Protein AF-A0A4Y8C8C5-F1 (afdb_monomer_lite)

Radius of gyration: 14.39 Å; chains: 1; bounding box: 33×30×37 Å

Secondary structure (DSSP, 8-state):
-HHHHTTT----EE--SB--GGGHHHHHHHHHHHTTT--EEEE--BS-SS-TT-HHHHHHHHHHHHHHTT-SEEE---TTTTTS---HHHHHHHHHHHHH-

Structure (mmCIF, N/CA/C/O backbone):
data_AF-A0A4Y8C8C5-F1
#
_entry.id   AF-A0A4Y8C8C5-F1
#
loop_
_atom_site.group_PDB
_atom_site.id
_atom_site.type_symbol
_atom_site.label_atom_id
_atom_site.label_alt_id
_atom_site.label_comp_id
_atom_site.label_asym_id
_atom_site.label_entity_id
_atom_site.label_seq_id
_atom_site.pdbx_PDB_ins_code
_atom_site.Cartn_x
_atom_site.Cartn_y
_atom_site.Cartn_z
_atom_site.occupancy
_atom_site.B_iso_or_equiv
_atom_site.auth_seq_id
_atom_site.auth_comp_id
_atom_site.auth_asym_id
_atom_site.auth_atom_id
_atom_site.pdbx_PDB_model_num
ATOM 1 N N . THR A 1 1 ? -18.109 0.369 10.469 1.00 95.81 1 THR A N 1
ATOM 2 C CA . THR A 1 1 ? -17.444 -0.265 11.627 1.00 95.81 1 THR A CA 1
ATOM 3 C C . THR A 1 1 ? -18.387 -0.556 12.790 1.00 95.81 1 THR A C 1
ATOM 5 O O . THR A 1 1 ? -18.703 -1.718 12.987 1.00 95.81 1 THR A O 1
ATOM 8 N N . GLN A 1 2 ? -18.922 0.448 13.505 1.00 97.25 2 GLN A N 1
ATOM 9 C CA . GLN A 1 2 ? -19.675 0.234 14.763 1.00 97.25 2 GLN A CA 1
ATOM 10 C C . GLN A 1 2 ? -20.817 -0.791 14.670 1.00 97.25 2 GLN A C 1
ATOM 12 O O . GLN A 1 2 ? -20.836 -1.738 15.440 1.00 97.25 2 GLN A O 1
ATOM 17 N N . ARG A 1 3 ? -21.701 -0.661 13.670 1.00 98.12 3 ARG A N 1
ATOM 18 C CA . ARG A 1 3 ? -22.840 -1.580 13.479 1.00 98.12 3 ARG A CA 1
ATOM 19 C C . ARG A 1 3 ? -22.441 -3.059 13.407 1.00 98.12 3 ARG A C 1
ATOM 21 O O . ARG A 1 3 ? -23.225 -3.907 13.800 1.00 98.12 3 ARG A O 1
ATOM 28 N N . ALA A 1 4 ? -21.265 -3.363 12.858 1.00 98.44 4 ALA A N 1
ATOM 29 C CA . ALA A 1 4 ? -20.765 -4.731 12.750 1.00 98.44 4 ALA A CA 1
ATOM 30 C C . ALA A 1 4 ? -20.164 -5.211 14.080 1.00 98.44 4 ALA A C 1
ATOM 32 O O . ALA A 1 4 ? -20.427 -6.335 14.499 1.00 98.44 4 ALA A O 1
ATOM 33 N N . TRP A 1 5 ? -19.440 -4.341 14.788 1.00 98.31 5 TRP A N 1
ATOM 34 C CA . TRP A 1 5 ? -18.944 -4.636 16.135 1.00 98.31 5 TRP A CA 1
ATOM 35 C C . TRP A 1 5 ? -20.070 -4.865 17.146 1.00 98.31 5 TRP A C 1
ATOM 37 O O . TRP A 1 5 ? -19.946 -5.759 17.978 1.00 98.31 5 TRP A O 1
ATOM 47 N N . ASP A 1 6 ? -21.187 -4.142 17.026 1.00 98.44 6 ASP A N 1
ATOM 48 C CA . ASP A 1 6 ? -22.368 -4.314 17.887 1.00 98.44 6 ASP A CA 1
ATOM 49 C C . ASP A 1 6 ? -22.971 -5.732 17.790 1.00 98.44 6 ASP A C 1
ATOM 51 O O . ASP A 1 6 ? -23.675 -6.170 18.697 1.00 98.44 6 ASP A O 1
ATOM 55 N N . VAL A 1 7 ? -22.674 -6.466 16.708 1.00 98.38 7 VAL A N 1
ATOM 56 C CA . VAL A 1 7 ? -23.095 -7.861 16.485 1.00 98.38 7 VAL A CA 1
ATOM 57 C C . VAL A 1 7 ? -21.916 -8.843 16.422 1.00 98.38 7 VAL A C 1
ATOM 59 O O . VAL A 1 7 ? -22.068 -9.965 15.946 1.00 98.38 7 VAL A O 1
ATOM 62 N N . GLY A 1 8 ? -20.735 -8.439 16.900 1.00 98.19 8 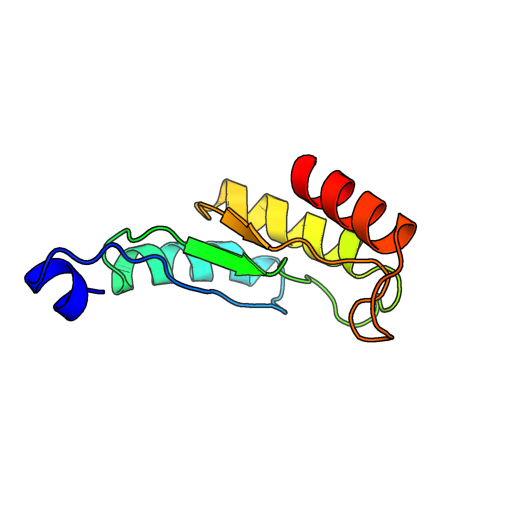GLY A N 1
ATOM 63 C CA . GLY A 1 8 ? -19.561 -9.312 17.015 1.00 98.19 8 GLY A CA 1
ATOM 64 C C . GLY A 1 8 ? -18.874 -9.678 15.693 1.00 98.19 8 GLY A C 1
ATOM 65 O O . GLY A 1 8 ? -18.093 -10.625 15.660 1.00 98.19 8 GLY A O 1
ATOM 66 N N . VAL A 1 9 ? -19.135 -8.952 14.602 1.00 98.69 9 VAL A N 1
ATOM 67 C CA . VAL A 1 9 ? -18.491 -9.179 13.299 1.00 98.69 9 VAL A CA 1
ATOM 68 C C . VAL A 1 9 ? -17.185 -8.384 13.212 1.00 98.69 9 VAL A C 1
ATOM 70 O O . VAL A 1 9 ? -17.164 -7.177 13.463 1.00 98.69 9 VAL A O 1
ATOM 73 N N . GLN A 1 10 ? -16.090 -9.055 12.842 1.00 98.56 10 GLN A N 1
ATOM 74 C CA . GLN A 1 10 ? -14.788 -8.420 12.611 1.00 98.56 10 GLN A CA 1
ATOM 75 C C . GLN A 1 10 ? -14.829 -7.519 11.369 1.00 98.56 10 GLN A C 1
ATOM 77 O O . GLN A 1 10 ? -15.513 -7.820 10.393 1.00 98.56 10 GLN A O 1
ATOM 82 N N . VAL A 1 11 ? -14.096 -6.404 11.406 1.00 98.44 11 VAL A N 1
ATOM 83 C CA . VAL A 1 11 ? -14.086 -5.394 10.338 1.00 98.44 11 VAL A CA 1
ATOM 84 C C . VAL A 1 11 ? -12.661 -4.925 10.088 1.00 98.44 11 VAL A C 1
ATOM 86 O O . VAL A 1 11 ? -11.936 -4.661 11.043 1.00 98.44 11 VAL A O 1
ATOM 89 N N . MET A 1 12 ? -12.327 -4.750 8.813 1.00 98.50 12 MET A N 1
ATOM 90 C CA . MET A 1 12 ? -11.237 -3.908 8.319 1.00 98.50 12 MET A CA 1
ATOM 91 C C . MET A 1 12 ? -11.818 -2.883 7.335 1.00 98.50 12 MET A C 1
ATOM 93 O O . MET A 1 12 ? -12.941 -3.064 6.854 1.00 98.50 12 MET A O 1
ATOM 97 N N . ILE A 1 13 ? -11.081 -1.816 7.055 1.00 98.62 13 ILE A N 1
ATOM 98 C CA . ILE A 1 13 ? -11.483 -0.743 6.142 1.00 98.62 13 ILE A CA 1
ATOM 99 C C . ILE A 1 13 ? -10.583 -0.772 4.916 1.00 98.62 13 ILE A C 1
ATOM 101 O O . ILE A 1 13 ? -9.382 -0.965 5.053 1.00 98.62 13 ILE A O 1
ATOM 105 N N . GLU A 1 14 ? -11.160 -0.586 3.732 1.00 98.56 14 GLU A N 1
ATOM 106 C CA . GLU A 1 14 ? -10.408 -0.444 2.485 1.00 98.56 14 GLU A CA 1
ATOM 107 C C . GLU A 1 14 ? -10.135 1.030 2.172 1.00 98.56 14 GLU A C 1
ATOM 109 O O . GLU A 1 14 ? -10.986 1.895 2.404 1.00 98.56 14 GLU A O 1
AT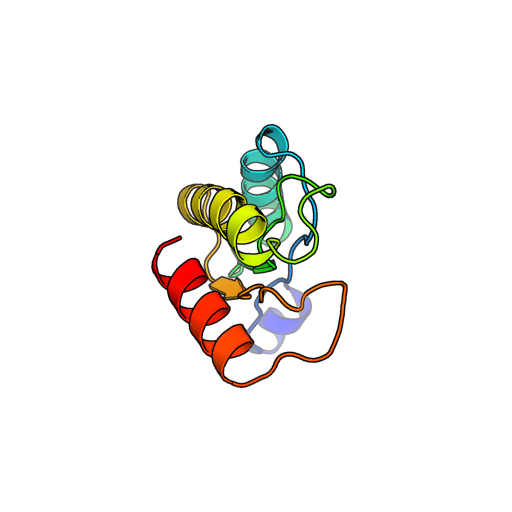OM 114 N N . GLY A 1 15 ? -8.928 1.311 1.687 1.00 96.12 15 GLY A N 1
ATOM 115 C CA . GLY A 1 15 ? -8.409 2.652 1.441 1.00 96.12 15 GLY A CA 1
ATOM 116 C C . GLY A 1 15 ? -8.090 2.956 -0.024 1.00 96.12 15 GLY A C 1
ATOM 117 O O . GLY A 1 15 ? -8.435 2.183 -0.914 1.00 96.12 15 GLY A O 1
ATOM 118 N N . PRO A 1 16 ? -7.466 4.117 -0.288 1.00 93.06 16 PRO A N 1
ATOM 119 C CA . PRO A 1 16 ? -7.233 4.633 -1.635 1.00 93.06 16 PRO A CA 1
ATOM 120 C C . PRO A 1 16 ? -6.294 3.765 -2.478 1.00 93.06 16 PRO A C 1
ATOM 122 O O . PRO A 1 16 ? -5.533 2.954 -1.949 1.00 93.06 16 PRO A O 1
ATOM 125 N N . GLY A 1 17 ? -6.356 4.026 -3.793 1.00 91.19 17 GLY A N 1
ATOM 126 C CA . GLY A 1 17 ? -5.431 3.501 -4.797 1.00 91.19 17 GLY A CA 1
ATOM 127 C C . GLY A 1 17 ? -4.401 4.525 -5.288 1.00 91.19 17 GLY A C 1
ATOM 128 O O . GLY A 1 17 ? -3.212 4.263 -5.229 1.00 91.19 17 GLY A O 1
ATOM 129 N N . HIS A 1 18 ? -4.832 5.701 -5.764 1.00 98.56 18 HIS A N 1
ATOM 130 C CA . HIS A 1 18 ? -3.953 6.746 -6.322 1.00 98.56 18 HIS A CA 1
ATOM 131 C C . HIS A 1 18 ? -3.964 7.976 -5.418 1.00 98.56 18 HIS A C 1
ATOM 133 O O . HIS A 1 18 ? -5.039 8.478 -5.078 1.00 98.56 18 HIS A O 1
ATOM 139 N N . MET A 1 19 ? -2.791 8.445 -4.996 1.00 97.75 19 MET A N 1
ATOM 140 C CA . MET A 1 19 ? -2.675 9.522 -4.011 1.00 97.75 19 MET A CA 1
ATOM 141 C C . MET A 1 19 ? -1.301 10.182 -4.071 1.00 97.75 19 MET A C 1
ATOM 143 O O . MET A 1 19 ? -0.288 9.487 -4.095 1.00 97.75 19 MET A O 1
ATOM 147 N N . ALA A 1 20 ? -1.239 11.516 -4.021 1.00 98.00 20 ALA A N 1
ATOM 148 C CA . ALA A 1 20 ? 0.048 12.197 -3.944 1.00 98.00 20 ALA A CA 1
ATOM 149 C C . ALA A 1 20 ? 0.752 11.858 -2.620 1.00 98.00 20 ALA A C 1
ATOM 151 O O . ALA A 1 20 ? 0.126 11.780 -1.562 1.00 98.00 20 ALA A O 1
ATOM 152 N N . ILE A 1 21 ? 2.075 11.680 -2.659 1.00 98.31 21 ILE A N 1
ATOM 153 C CA . ILE A 1 21 ? 2.842 11.166 -1.512 1.00 98.31 21 ILE A CA 1
ATOM 154 C C . ILE A 1 21 ? 2.652 11.989 -0.224 1.00 98.31 21 ILE A C 1
ATOM 156 O O . ILE A 1 21 ? 2.626 11.436 0.871 1.00 98.31 21 ILE A O 1
ATOM 160 N N . ASN A 1 22 ? 2.461 13.305 -0.346 1.00 98.19 22 ASN A N 1
ATOM 161 C CA . ASN A 1 22 ? 2.274 14.226 0.777 1.00 98.19 22 ASN A CA 1
ATOM 162 C C . ASN A 1 22 ? 0.869 14.175 1.408 1.00 98.19 22 ASN A C 1
ATOM 164 O O . ASN A 1 22 ? 0.631 14.853 2.404 1.00 98.19 22 ASN A O 1
ATOM 168 N N . GLU A 1 23 ? -0.063 13.414 0.836 1.00 98.31 23 GLU A N 1
ATOM 169 C CA . GLU A 1 23 ? -1.435 13.262 1.338 1.00 98.31 23 GLU A CA 1
ATOM 170 C C . GLU A 1 23 ? -1.630 11.951 2.120 1.00 98.31 23 GLU A C 1
ATOM 172 O O . GLU A 1 23 ? -2.584 11.828 2.893 1.00 98.31 23 GLU A O 1
ATOM 177 N N . ILE A 1 24 ? -0.711 10.989 1.960 1.00 98.56 24 ILE A N 1
ATOM 178 C CA . ILE A 1 24 ? -0.829 9.625 2.496 1.00 98.56 24 ILE A CA 1
ATOM 179 C C . ILE A 1 24 ? -0.942 9.620 4.023 1.00 98.56 24 ILE A C 1
ATOM 181 O O . ILE A 1 24 ? -1.857 9.006 4.571 1.00 98.56 24 ILE A O 1
ATOM 185 N N . GLU A 1 25 ? -0.048 10.324 4.722 1.00 98.38 25 GLU A N 1
ATOM 186 C CA . GLU A 1 25 ? -0.031 10.333 6.190 1.00 98.38 25 GLU A CA 1
ATOM 187 C C . GLU A 1 25 ? -1.354 10.865 6.763 1.00 98.38 25 GLU A C 1
ATOM 189 O O . GLU A 1 25 ? -1.947 10.269 7.667 1.00 98.38 25 GLU A O 1
ATOM 194 N N . VAL A 1 26 ? -1.864 11.960 6.191 1.00 98.12 26 VAL A N 1
ATOM 195 C CA . VAL A 1 26 ? -3.135 12.561 6.616 1.00 98.12 26 VAL A CA 1
ATOM 196 C C . VAL A 1 26 ? -4.299 11.607 6.353 1.00 98.12 26 VAL A C 1
ATOM 198 O O . VAL A 1 26 ? -5.194 11.505 7.194 1.00 98.12 26 VAL A O 1
ATOM 201 N N . ASN A 1 27 ? -4.289 10.877 5.231 1.00 98.31 27 ASN A N 1
ATOM 202 C CA . ASN A 1 27 ? -5.303 9.867 4.941 1.00 98.31 27 ASN A CA 1
ATOM 203 C C . ASN A 1 27 ? -5.321 8.757 6.004 1.00 98.31 27 ASN A C 1
ATOM 205 O O . ASN A 1 27 ? -6.394 8.451 6.530 1.00 98.31 27 ASN A O 1
ATOM 209 N N . MET A 1 28 ? -4.150 8.227 6.381 1.00 98.19 28 MET A N 1
ATOM 210 C CA . MET A 1 28 ? -4.046 7.190 7.416 1.00 98.19 28 MET A CA 1
ATOM 211 C C . MET A 1 28 ? -4.580 7.697 8.758 1.00 98.19 28 MET A C 1
ATOM 213 O O . MET A 1 28 ? -5.447 7.073 9.368 1.00 98.19 28 MET A O 1
ATOM 217 N N . GLN A 1 29 ? -4.130 8.872 9.205 1.00 97.75 29 GLN A N 1
ATOM 218 C CA . GLN A 1 29 ? -4.573 9.450 10.478 1.00 97.75 29 GLN A CA 1
ATOM 219 C C . GLN A 1 29 ? -6.083 9.732 10.501 1.00 97.75 29 GLN A C 1
ATOM 221 O O . GLN A 1 29 ? -6.740 9.560 11.53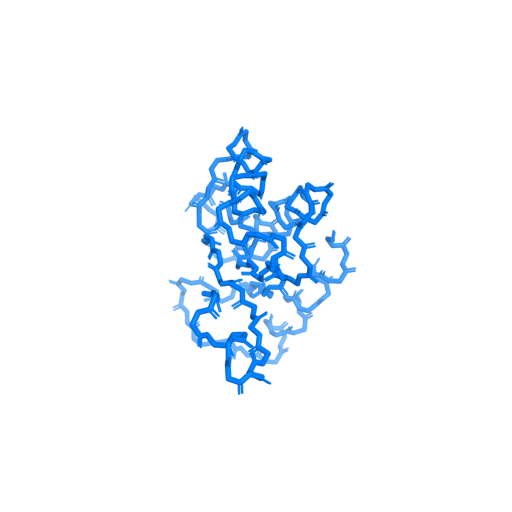6 1.00 97.75 29 GLN A O 1
ATOM 226 N N . LEU A 1 30 ? -6.643 10.177 9.372 1.00 98.12 30 LEU A N 1
ATOM 227 C CA . LEU A 1 30 ? -8.068 10.450 9.246 1.00 98.12 30 LEU A CA 1
ATOM 228 C C . LEU A 1 30 ? -8.888 9.162 9.318 1.00 98.12 30 LEU A C 1
ATOM 230 O O . LEU A 1 30 ? -9.867 9.128 10.065 1.00 98.12 30 LEU A O 1
ATOM 234 N N . GLU A 1 31 ? -8.485 8.109 8.603 1.00 98.19 31 GLU A N 1
ATOM 235 C CA . GLU A 1 31 ? -9.154 6.810 8.681 1.00 98.19 31 GLU A CA 1
ATOM 236 C C . GLU A 1 31 ? -9.151 6.293 10.117 1.00 98.19 31 GLU A C 1
ATOM 238 O O . GLU A 1 31 ? -10.224 6.043 10.669 1.00 98.19 31 GLU A O 1
ATOM 243 N N . LYS A 1 32 ? -7.988 6.275 10.783 1.00 97.69 32 LYS A N 1
ATOM 244 C CA . LYS A 1 32 ? -7.875 5.773 12.159 1.00 97.69 32 LYS A CA 1
ATOM 245 C C . LYS A 1 32 ? -8.794 6.513 13.116 1.00 97.69 32 LYS A C 1
ATOM 247 O O . LYS A 1 32 ? -9.422 5.898 13.980 1.00 97.69 32 LYS A O 1
ATOM 252 N N . ARG A 1 33 ? -8.929 7.830 12.948 1.00 98.00 33 ARG A N 1
ATOM 253 C CA . ARG A 1 33 ? -9.849 8.645 13.747 1.00 98.00 33 ARG A CA 1
ATOM 254 C C . ARG A 1 33 ? -11.312 8.318 13.448 1.00 98.00 33 ARG A C 1
ATOM 256 O O . ARG A 1 33 ? -12.088 8.108 14.379 1.00 98.00 33 ARG A O 1
ATOM 263 N N . LEU A 1 34 ? -11.706 8.306 12.176 1.00 98.00 34 LEU A N 1
ATOM 264 C CA . LEU A 1 34 ? -13.107 8.160 11.765 1.00 98.00 34 LEU A CA 1
ATOM 265 C C . LEU A 1 34 ? -13.631 6.732 11.967 1.00 98.00 34 LEU A C 1
ATOM 267 O O . LEU A 1 34 ? -14.776 6.531 12.378 1.00 98.00 34 LEU A O 1
ATOM 271 N N . CYS A 1 35 ? -12.776 5.744 11.733 1.00 98.06 35 CYS A N 1
ATOM 272 C CA . CYS A 1 35 ? -13.080 4.322 11.813 1.00 98.06 35 CYS A CA 1
ATOM 273 C C . CYS A 1 35 ? -12.715 3.698 13.164 1.00 98.06 35 CYS A C 1
ATOM 275 O O . CYS A 1 35 ? -12.837 2.483 13.323 1.00 98.06 35 CYS A O 1
ATOM 277 N N . LYS A 1 36 ? -12.359 4.528 14.156 1.00 97.50 36 LYS A N 1
ATOM 278 C CA . LYS A 1 36 ? -12.107 4.131 15.550 1.00 97.50 36 LYS A CA 1
ATOM 279 C C . LYS A 1 36 ? -10.985 3.094 15.682 1.00 97.50 36 LYS A C 1
ATOM 281 O O . LYS A 1 36 ? -11.110 2.138 16.442 1.00 97.50 36 LYS A O 1
ATOM 286 N N . GLY A 1 37 ? -9.910 3.280 14.922 1.00 97.31 37 GLY A N 1
ATOM 287 C CA . GLY A 1 37 ? -8.737 2.409 14.946 1.00 97.31 37 GLY A CA 1
ATOM 288 C C . GLY A 1 37 ? -8.965 1.023 14.342 1.00 97.31 37 GLY A C 1
ATOM 289 O O . GLY A 1 37 ? -8.215 0.108 14.666 1.00 97.31 37 GLY A O 1
ATOM 290 N N . ALA A 1 38 ? -9.987 0.845 13.496 1.00 98.50 38 ALA A N 1
ATOM 291 C CA . ALA A 1 38 ? -10.122 -0.383 12.717 1.00 98.50 38 ALA A CA 1
ATOM 292 C C . ALA A 1 38 ? -8.862 -0.630 11.854 1.00 98.50 38 ALA A C 1
ATOM 294 O O . ALA A 1 38 ? -8.193 0.333 11.460 1.00 98.50 38 ALA A O 1
ATOM 295 N N . PRO A 1 39 ? -8.517 -1.898 11.559 1.00 98.69 39 PRO A N 1
ATOM 296 C CA . PRO A 1 39 ? -7.432 -2.207 10.641 1.00 98.69 39 PRO A CA 1
ATOM 297 C C . PRO A 1 39 ? -7.672 -1.578 9.270 1.00 98.69 39 PRO A C 1
ATOM 299 O O . PRO A 1 39 ? -8.779 -1.684 8.734 1.00 98.69 39 PRO A O 1
ATOM 302 N N . PHE A 1 40 ? -6.639 -0.954 8.712 1.00 98.69 40 PHE A N 1
ATOM 303 C CA . PHE A 1 40 ? -6.704 -0.253 7.442 1.00 98.69 40 PHE A CA 1
ATOM 304 C C . PHE A 1 40 ? -5.927 -1.015 6.370 1.00 98.69 40 PHE A C 1
ATOM 306 O O . PHE A 1 40 ? -4.733 -1.281 6.512 1.00 98.69 40 PHE A O 1
ATOM 313 N N . TYR A 1 41 ? -6.637 -1.385 5.311 1.00 98.69 41 TYR A N 1
ATOM 314 C CA . TYR A 1 41 ? -6.158 -2.141 4.168 1.00 98.69 41 TYR A CA 1
ATOM 315 C C . TYR A 1 41 ? -6.129 -1.233 2.936 1.00 98.69 41 TYR A C 1
ATOM 317 O O . TYR A 1 41 ? -7.169 -0.753 2.495 1.00 98.69 41 TYR A O 1
ATOM 325 N N . VAL A 1 42 ? -4.949 -0.966 2.380 1.00 98.19 42 VAL A N 1
ATOM 326 C CA . VAL A 1 42 ? -4.771 0.030 1.305 1.00 98.19 42 VAL A CA 1
ATOM 327 C C . VAL A 1 42 ? -4.225 -0.608 0.030 1.00 98.19 42 VAL A C 1
ATOM 329 O O . VAL A 1 42 ? -3.480 -1.580 0.108 1.00 98.19 42 VAL A O 1
ATOM 332 N N . LEU A 1 43 ? -4.574 -0.073 -1.143 1.00 98.50 43 LEU A N 1
ATOM 333 C CA . LEU A 1 43 ? -4.085 -0.550 -2.441 1.00 98.50 43 LEU A CA 1
ATOM 334 C C . LEU A 1 43 ? -2.935 0.331 -2.920 1.00 98.50 43 LEU A C 1
ATOM 336 O O . LEU A 1 43 ? -3.185 1.443 -3.354 1.00 98.50 43 LEU A O 1
ATOM 340 N N . GLY A 1 44 ? -1.685 -0.134 -2.853 1.00 94.69 44 GLY A N 1
ATOM 341 C CA . GLY A 1 44 ? -0.522 0.745 -3.042 1.00 94.69 44 GLY A CA 1
ATOM 342 C C . GLY A 1 44 ? -0.339 1.649 -1.813 1.00 94.69 44 GLY A C 1
ATOM 343 O O . GLY A 1 44 ? -0.056 1.094 -0.750 1.00 94.69 44 GLY A O 1
ATOM 344 N N . PRO A 1 45 ? -0.547 2.985 -1.892 1.00 98.06 45 PRO A N 1
ATOM 345 C CA . PRO A 1 45 ? -1.055 3.758 -3.038 1.00 98.06 45 PRO A CA 1
ATOM 346 C C . PRO A 1 45 ? -0.016 4.124 -4.105 1.00 98.06 45 PRO A C 1
ATOM 348 O O . PRO A 1 45 ? 1.164 4.288 -3.819 1.00 98.06 45 PRO A O 1
ATOM 351 N N . LEU A 1 46 ? -0.466 4.288 -5.349 1.00 98.69 46 LEU A N 1
ATOM 352 C CA . LEU A 1 46 ? 0.322 4.812 -6.459 1.00 98.69 46 LEU A CA 1
ATOM 353 C C . LEU A 1 46 ? 0.538 6.314 -6.253 1.00 98.69 46 LEU A C 1
ATOM 355 O O . LEU A 1 46 ? -0.417 7.092 -6.206 1.00 98.69 46 LEU A O 1
ATOM 359 N N . VAL A 1 47 ? 1.806 6.717 -6.152 1.00 98.56 47 VAL A N 1
ATOM 360 C CA . VAL A 1 47 ? 2.206 8.117 -5.914 1.00 98.56 47 VAL A CA 1
ATOM 361 C C . VAL A 1 47 ? 2.290 8.959 -7.187 1.00 98.56 47 VAL A C 1
ATOM 363 O O . VAL A 1 47 ? 2.508 10.170 -7.130 1.00 98.56 47 VAL A O 1
ATOM 366 N N . THR A 1 48 ? 2.153 8.320 -8.345 1.00 98.31 48 THR A N 1
ATOM 367 C CA . THR A 1 48 ? 2.114 8.962 -9.657 1.00 98.31 48 THR A CA 1
ATOM 368 C C . THR A 1 48 ? 1.405 8.075 -10.679 1.00 98.31 48 THR A C 1
ATOM 370 O O . THR A 1 48 ? 1.497 6.849 -10.595 1.00 98.31 48 THR A O 1
ATOM 373 N N . ASP A 1 49 ? 0.769 8.709 -11.670 1.00 98.50 49 ASP A N 1
ATOM 374 C CA . ASP A 1 49 ? -0.068 8.059 -12.694 1.00 98.50 49 ASP A CA 1
ATOM 375 C C . ASP A 1 49 ? 0.650 7.867 -14.039 1.00 98.50 49 ASP A C 1
ATOM 377 O O . ASP A 1 49 ? 0.105 7.294 -14.979 1.00 98.50 49 ASP A O 1
ATOM 381 N N . ILE A 1 50 ? 1.879 8.372 -14.172 1.00 98.00 50 ILE A N 1
ATOM 382 C CA . ILE A 1 50 ? 2.640 8.304 -15.434 1.00 98.00 50 ILE A CA 1
ATOM 383 C C . ILE A 1 50 ? 3.460 7.011 -15.562 1.00 98.00 50 ILE A C 1
ATOM 385 O O . ILE A 1 50 ? 4.242 6.864 -16.500 1.00 98.00 50 ILE A O 1
ATOM 389 N N . GLY A 1 51 ? 3.316 6.103 -14.594 1.00 95.44 51 GLY A N 1
ATOM 390 C CA . GLY A 1 51 ? 4.149 4.922 -14.401 1.00 95.44 51 GLY A CA 1
ATOM 391 C C . GLY A 1 51 ? 3.553 3.611 -14.905 1.00 95.44 51 GLY A C 1
ATOM 392 O O . GLY A 1 51 ? 4.034 2.571 -14.469 1.00 95.44 51 GLY A O 1
ATOM 393 N N . ALA A 1 52 ? 2.553 3.620 -15.795 1.00 97.06 52 ALA A N 1
ATOM 394 C CA . ALA A 1 52 ? 1.932 2.391 -16.304 1.00 97.06 52 ALA A CA 1
ATOM 395 C C . ALA A 1 52 ? 2.985 1.361 -16.775 1.00 97.06 52 ALA A C 1
ATOM 397 O O . ALA A 1 52 ? 3.998 1.726 -17.375 1.00 97.06 52 ALA A O 1
ATOM 398 N N . ALA A 1 53 ? 2.741 0.075 -16.503 1.00 97.19 53 ALA A N 1
ATOM 399 C CA . ALA A 1 53 ? 3.705 -1.043 -16.548 1.00 97.19 53 ALA A CA 1
ATOM 400 C C . ALA A 1 53 ? 4.696 -1.124 -15.363 1.00 97.19 53 ALA A C 1
ATOM 402 O O . ALA A 1 53 ? 5.315 -2.163 -15.136 1.00 97.19 53 ALA A O 1
ATOM 403 N N . TYR A 1 54 ? 4.821 -0.058 -14.574 1.00 98.56 54 TYR A N 1
ATOM 404 C CA . TYR A 1 54 ? 5.707 0.065 -13.410 1.00 98.56 54 TYR A CA 1
ATOM 405 C C . TYR A 1 54 ? 4.947 0.456 -12.134 1.00 98.56 54 TYR A C 1
ATOM 407 O O . TYR A 1 54 ? 5.546 0.878 -11.144 1.00 98.56 54 TYR A O 1
ATOM 415 N N . ASP A 1 55 ? 3.629 0.265 -12.123 1.00 98.69 55 ASP A N 1
ATOM 416 C CA . ASP A 1 55 ? 2.762 0.661 -11.010 1.00 98.69 55 ASP A CA 1
ATOM 417 C C . ASP A 1 55 ? 3.054 -0.100 -9.714 1.00 98.69 55 ASP A C 1
ATOM 419 O O . ASP A 1 55 ? 2.873 0.445 -8.634 1.00 98.69 55 ASP A O 1
ATOM 423 N N . HIS A 1 56 ? 3.606 -1.312 -9.789 1.00 98.62 56 HIS A N 1
ATOM 424 C CA . HIS A 1 56 ? 4.160 -2.019 -8.629 1.00 98.62 56 HIS A CA 1
ATOM 425 C C . HIS A 1 56 ? 5.274 -1.231 -7.908 1.00 98.62 56 HIS A C 1
ATOM 427 O O . HIS A 1 56 ? 5.389 -1.320 -6.689 1.00 98.62 56 HIS A O 1
ATOM 433 N N . ILE A 1 57 ? 6.065 -0.420 -8.624 1.00 98.75 57 ILE A N 1
ATOM 434 C CA . ILE A 1 57 ? 7.105 0.448 -8.043 1.00 98.75 57 ILE A CA 1
ATOM 435 C C . ILE A 1 57 ? 6.465 1.697 -7.432 1.00 98.75 57 ILE A C 1
ATOM 437 O O . ILE A 1 57 ? 6.732 2.025 -6.278 1.00 98.75 57 ILE A O 1
ATOM 441 N N . SER A 1 58 ? 5.597 2.375 -8.192 1.00 98.50 58 SER A N 1
ATOM 442 C CA . SER A 1 58 ? 4.848 3.553 -7.721 1.00 98.50 58 SER A CA 1
ATOM 443 C C . SER A 1 58 ? 4.037 3.220 -6.462 1.00 98.50 58 SER A C 1
ATOM 445 O O . SER A 1 58 ? 4.117 3.921 -5.454 1.00 98.50 58 SER A O 1
ATOM 447 N N . GLY A 1 59 ? 3.331 2.089 -6.499 1.00 98.50 59 GLY A N 1
ATOM 448 C CA . GLY A 1 59 ? 2.543 1.538 -5.407 1.00 98.50 59 GLY A CA 1
ATOM 449 C C . GLY A 1 59 ? 3.380 1.111 -4.206 1.00 98.50 59 GLY A C 1
ATOM 450 O O . GLY A 1 59 ? 2.957 1.341 -3.080 1.00 98.50 59 GLY A O 1
ATOM 451 N N . ALA A 1 60 ? 4.577 0.544 -4.403 1.00 98.69 60 ALA A N 1
ATOM 452 C CA . ALA A 1 60 ? 5.470 0.198 -3.294 1.00 98.69 60 ALA A CA 1
ATOM 453 C C . ALA A 1 60 ? 5.992 1.441 -2.555 1.00 98.69 60 ALA A C 1
ATOM 455 O O . ALA A 1 60 ? 6.087 1.424 -1.330 1.00 98.69 60 ALA A O 1
ATOM 456 N N . ILE A 1 61 ? 6.279 2.537 -3.269 1.00 98.81 61 ILE A N 1
ATOM 457 C CA . ILE A 1 61 ? 6.696 3.802 -2.644 1.00 98.81 61 ILE A CA 1
ATOM 458 C C . ILE A 1 61 ? 5.586 4.337 -1.738 1.00 98.81 61 ILE A C 1
ATOM 460 O O . ILE A 1 61 ? 5.842 4.649 -0.575 1.00 98.81 61 ILE A O 1
ATOM 464 N N . GLY A 1 62 ? 4.353 4.433 -2.242 1.00 98.69 62 GLY A N 1
ATOM 465 C CA . GLY A 1 62 ? 3.243 4.899 -1.415 1.00 98.69 62 GLY A CA 1
ATOM 466 C C . GLY A 1 62 ? 2.879 3.907 -0.316 1.00 98.69 62 GLY A C 1
ATOM 467 O O . GLY A 1 62 ? 2.593 4.332 0.800 1.00 98.69 62 GLY A O 1
ATOM 468 N N . GLY A 1 63 ? 2.959 2.603 -0.587 1.00 98.56 63 GLY A N 1
ATOM 469 C CA . GLY A 1 63 ? 2.704 1.543 0.387 1.00 98.56 63 GLY A CA 1
ATOM 470 C C . GLY A 1 63 ? 3.644 1.593 1.582 1.00 98.56 63 GLY A C 1
ATOM 471 O O . GLY A 1 63 ? 3.173 1.531 2.714 1.00 98.56 63 GLY A O 1
ATOM 472 N N . ALA A 1 64 ? 4.938 1.828 1.358 1.00 98.75 64 ALA A N 1
ATOM 473 C CA . ALA A 1 64 ? 5.909 2.000 2.438 1.00 98.75 64 ALA A CA 1
ATOM 474 C C . ALA A 1 64 ? 5.579 3.223 3.315 1.00 98.75 64 ALA A C 1
ATOM 476 O O . ALA A 1 64 ? 5.631 3.158 4.544 1.00 98.75 64 ALA A O 1
ATOM 477 N N . VAL A 1 65 ? 5.177 4.342 2.697 1.00 98.69 65 VAL A N 1
ATOM 478 C CA . VAL A 1 65 ? 4.748 5.547 3.430 1.00 98.69 65 VAL A CA 1
ATOM 479 C C . VAL A 1 65 ? 3.450 5.291 4.199 1.00 98.69 65 VAL A C 1
ATOM 481 O O . VAL A 1 65 ? 3.330 5.707 5.353 1.00 98.69 65 VAL A O 1
ATOM 484 N N . ALA A 1 66 ? 2.489 4.586 3.599 1.00 98.56 66 ALA A N 1
ATOM 485 C CA . ALA A 1 66 ? 1.220 4.239 4.229 1.00 98.56 66 ALA A CA 1
ATOM 486 C C . ALA A 1 66 ? 1.423 3.297 5.423 1.00 98.56 66 ALA A C 1
ATOM 488 O O . ALA A 1 66 ? 0.884 3.556 6.499 1.00 98.56 66 ALA A O 1
ATOM 489 N N . ALA A 1 67 ? 2.251 2.260 5.274 1.00 98.25 67 ALA A N 1
ATOM 490 C CA . ALA A 1 67 ? 2.617 1.339 6.347 1.00 98.25 67 ALA A CA 1
ATOM 491 C C . ALA A 1 67 ? 3.318 2.073 7.498 1.00 98.25 67 ALA A C 1
ATOM 493 O O . ALA A 1 67 ? 2.903 1.949 8.651 1.00 98.25 67 ALA A O 1
ATOM 494 N N . ALA A 1 68 ? 4.300 2.930 7.194 1.00 98.38 68 ALA A N 1
ATOM 495 C CA . ALA A 1 68 ? 4.962 3.769 8.198 1.00 98.38 68 ALA A CA 1
ATOM 496 C C . ALA A 1 68 ? 3.992 4.733 8.909 1.00 98.38 68 ALA A C 1
ATOM 498 O O . ALA A 1 68 ? 4.210 5.093 10.066 1.00 98.38 68 ALA A O 1
ATOM 499 N N . SER A 1 69 ? 2.908 5.119 8.232 1.00 98.06 69 SER A N 1
ATOM 500 C CA . SER A 1 69 ? 1.864 6.012 8.746 1.00 98.06 69 SER A CA 1
ATOM 501 C C . SER A 1 69 ? 0.691 5.280 9.420 1.00 98.06 69 SER A C 1
ATOM 503 O O . SER A 1 69 ? -0.227 5.938 9.913 1.00 98.06 69 SER A O 1
ATOM 505 N N . GLY A 1 70 ? 0.707 3.942 9.479 1.00 96.88 70 GLY A N 1
ATOM 506 C CA . GLY A 1 70 ? -0.261 3.142 10.237 1.00 96.88 70 GLY A CA 1
ATOM 507 C C . GLY A 1 70 ? -1.254 2.304 9.425 1.00 96.88 70 GLY A C 1
ATOM 508 O O . GLY A 1 70 ? -2.285 1.921 9.981 1.00 96.88 70 GLY A O 1
ATOM 509 N N . ALA A 1 71 ? -0.989 2.014 8.148 1.00 98.19 71 ALA A N 1
ATOM 510 C CA . ALA A 1 71 ? -1.704 0.949 7.438 1.00 98.19 71 ALA A CA 1
ATOM 511 C C . ALA A 1 71 ? -1.382 -0.429 8.053 1.00 98.19 71 ALA A C 1
ATOM 513 O O . ALA A 1 71 ? -0.238 -0.699 8.413 1.00 98.19 71 ALA A O 1
ATOM 514 N N . ASP A 1 72 ? -2.380 -1.310 8.157 1.00 98.50 72 ASP A N 1
ATOM 515 C CA . ASP A 1 72 ? -2.228 -2.650 8.752 1.00 98.50 72 ASP A CA 1
ATOM 516 C C . ASP A 1 72 ? -2.060 -3.745 7.696 1.00 98.50 72 ASP A C 1
ATOM 518 O O . ASP A 1 72 ? -1.570 -4.834 7.998 1.00 98.50 72 ASP A O 1
ATOM 522 N N . MET A 1 73 ? -2.492 -3.482 6.461 1.00 98.56 73 MET A N 1
ATOM 523 C CA . MET A 1 73 ? -2.357 -4.410 5.345 1.00 98.56 73 MET A CA 1
ATOM 524 C C . MET A 1 73 ? -2.193 -3.652 4.028 1.00 98.56 73 MET A C 1
ATOM 526 O O . MET A 1 73 ? -2.898 -2.678 3.766 1.00 98.56 73 MET A O 1
ATOM 530 N N . LEU A 1 74 ? -1.293 -4.138 3.175 1.00 98.69 74 LEU A N 1
ATOM 531 C CA . LEU A 1 74 ? -1.086 -3.616 1.827 1.00 98.69 74 LEU A CA 1
ATOM 532 C C . LEU A 1 74 ? -1.634 -4.608 0.797 1.00 98.69 74 LEU A C 1
ATOM 534 O O . LEU A 1 74 ? -1.269 -5.786 0.800 1.00 98.69 74 LEU A O 1
ATOM 538 N N . CYS A 1 75 ? -2.491 -4.132 -0.105 1.00 98.62 75 CYS A N 1
ATOM 539 C CA . CYS A 1 75 ? -2.811 -4.831 -1.340 1.00 98.62 75 CYS A CA 1
ATOM 540 C C . CYS A 1 75 ? -1.676 -4.562 -2.313 1.00 98.62 75 CYS A C 1
ATOM 542 O O . CYS A 1 75 ? -1.354 -3.407 -2.610 1.00 98.62 75 CYS A O 1
ATOM 544 N N . TYR A 1 76 ? -1.070 -5.637 -2.793 1.00 98.31 76 TYR A N 1
ATOM 545 C CA . TYR A 1 76 ? -0.036 -5.548 -3.804 1.00 98.31 76 TYR A CA 1
ATOM 546 C C . TYR A 1 76 ? -0.556 -5.001 -5.135 1.00 98.31 76 TYR A C 1
ATOM 548 O O . TYR A 1 76 ? -1.718 -5.175 -5.495 1.00 98.31 76 TYR A O 1
ATOM 556 N N . VAL A 1 77 ? 0.347 -4.372 -5.878 1.00 98.69 77 VAL A N 1
ATOM 557 C CA . VAL A 1 77 ? 0.115 -3.881 -7.237 1.00 98.69 77 VAL A CA 1
ATOM 558 C C . VAL A 1 77 ? 1.087 -4.610 -8.151 1.00 98.69 77 VAL A C 1
ATOM 560 O O . VAL A 1 77 ? 2.240 -4.833 -7.780 1.00 98.69 77 VAL A O 1
ATOM 563 N N . THR A 1 78 ? 0.634 -5.021 -9.332 1.00 98.75 78 THR A N 1
ATOM 564 C CA . THR A 1 78 ? 1.474 -5.761 -10.287 1.00 98.75 78 THR A CA 1
ATOM 565 C C . THR A 1 78 ? 1.982 -4.842 -11.405 1.00 98.75 78 THR A C 1
ATOM 567 O O . THR A 1 78 ? 1.391 -3.791 -11.650 1.00 98.75 78 THR A O 1
ATOM 570 N N . PRO A 1 79 ? 3.030 -5.227 -12.155 1.00 98.75 79 PRO A N 1
ATOM 571 C CA . PRO A 1 79 ? 3.388 -4.556 -13.408 1.00 98.75 79 PRO A CA 1
ATOM 572 C C . PRO A 1 79 ? 2.249 -4.528 -14.444 1.00 98.75 79 PRO A C 1
ATOM 574 O O . PRO A 1 79 ? 2.270 -3.716 -15.359 1.00 98.75 79 PRO A O 1
ATOM 577 N N . ALA A 1 80 ? 1.258 -5.416 -14.335 1.00 98.50 80 ALA A N 1
ATOM 578 C CA . ALA A 1 80 ? 0.131 -5.488 -15.259 1.00 98.50 80 ALA A CA 1
ATOM 579 C C . ALA A 1 80 ? -1.012 -4.512 -14.931 1.00 98.50 80 ALA A C 1
ATOM 581 O O . ALA A 1 80 ? -1.951 -4.413 -15.729 1.00 98.50 80 ALA A O 1
ATOM 582 N N . GLU A 1 81 ? -0.942 -3.816 -13.791 1.00 98.50 81 GLU A N 1
ATOM 583 C CA . GLU A 1 81 ? -1.952 -2.845 -13.368 1.00 98.50 81 GLU A CA 1
ATOM 584 C C . GLU A 1 81 ? -2.234 -1.830 -14.486 1.00 98.50 81 GLU A C 1
ATOM 586 O O . GLU A 1 81 ? -1.335 -1.452 -15.238 1.00 98.50 81 GLU A O 1
ATOM 591 N N . HIS A 1 82 ? -3.508 -1.466 -14.656 1.00 98.31 82 HIS A N 1
ATOM 592 C CA . HIS A 1 82 ? -4.016 -0.616 -15.746 1.00 98.31 82 HIS A CA 1
ATOM 593 C C . HIS A 1 82 ? -3.842 -1.135 -17.184 1.00 98.31 82 HIS A C 1
ATOM 595 O O . HIS A 1 82 ? -4.295 -0.475 -18.121 1.00 98.31 82 HIS A O 1
ATOM 601 N N . LEU A 1 83 ? -3.227 -2.302 -17.397 1.00 98.25 83 LEU A N 1
ATOM 602 C CA . LEU A 1 83 ? -2.881 -2.784 -18.737 1.00 98.25 83 LEU A CA 1
ATOM 603 C C . LEU A 1 83 ? -3.576 -4.091 -19.110 1.00 98.25 83 LEU A C 1
ATOM 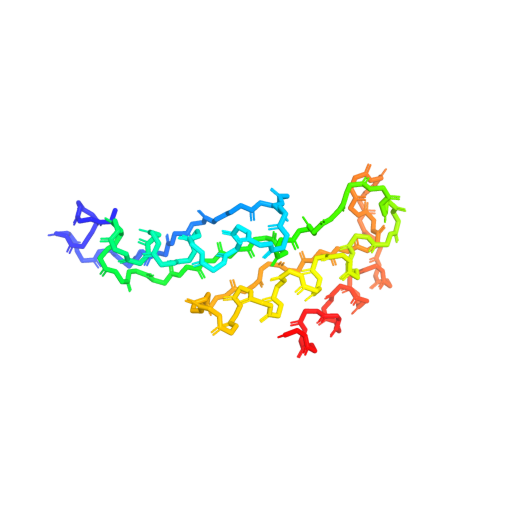605 O O . LEU A 1 83 ? -4.051 -4.237 -20.238 1.00 98.25 83 LEU A O 1
ATOM 609 N N . ARG A 1 84 ? -3.577 -5.078 -18.208 1.00 98.06 84 ARG A N 1
ATOM 610 C CA . ARG A 1 84 ? -4.031 -6.447 -18.499 1.00 98.06 84 ARG A CA 1
ATOM 611 C C . ARG A 1 84 ? -4.211 -7.265 -17.220 1.00 98.06 84 ARG A C 1
ATOM 613 O O . ARG A 1 84 ? -3.849 -6.835 -16.134 1.00 98.06 84 ARG A O 1
ATOM 620 N N . LEU A 1 85 ? -4.704 -8.495 -17.365 1.00 98.56 85 LEU A N 1
ATOM 621 C CA . LEU A 1 85 ? -4.616 -9.485 -16.291 1.00 98.56 85 LEU A CA 1
ATOM 622 C C . LEU A 1 85 ? -3.153 -9.927 -16.085 1.00 98.56 85 LEU A C 1
ATOM 624 O O . LEU A 1 85 ? -2.455 -10.158 -17.079 1.00 98.56 85 LEU A O 1
ATOM 628 N N . PRO A 1 86 ? -2.687 -10.070 -14.831 1.00 98.44 86 PRO A N 1
ATOM 629 C CA . PRO A 1 86 ? -1.306 -10.429 -14.538 1.00 98.44 86 PRO A CA 1
ATOM 630 C C . PRO A 1 86 ? -1.004 -11.887 -14.901 1.00 98.44 86 PRO A C 1
ATOM 632 O O . PRO A 1 86 ? -1.831 -12.783 -14.718 1.00 98.44 86 PRO A O 1
ATOM 635 N N . ASN A 1 87 ? 0.212 -12.133 -15.385 1.00 98.62 87 ASN A N 1
ATOM 636 C CA . ASN A 1 87 ? 0.774 -13.480 -15.489 1.00 98.62 87 ASN A CA 1
ATOM 637 C C . ASN A 1 87 ? 1.531 -13.873 -14.200 1.00 98.62 87 ASN A C 1
ATOM 639 O O . ASN A 1 87 ? 1.577 -13.117 -13.231 1.00 98.62 87 ASN A O 1
ATOM 643 N N . LEU A 1 88 ? 2.140 -15.064 -14.182 1.00 98.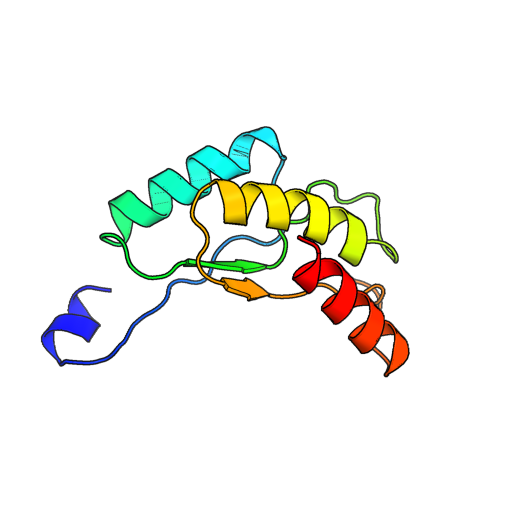69 88 LEU A N 1
ATOM 644 C CA . LEU A 1 88 ? 2.863 -15.569 -13.008 1.00 98.69 88 LEU A CA 1
ATOM 645 C C . LEU A 1 88 ? 4.029 -14.666 -12.566 1.00 98.69 88 LEU A C 1
ATOM 647 O O . LEU A 1 88 ? 4.241 -14.497 -11.367 1.00 98.69 88 LEU A O 1
ATOM 651 N N . GLU A 1 89 ? 4.768 -14.085 -13.511 1.00 98.69 89 GLU A N 1
ATOM 652 C CA . GLU A 1 89 ? 5.881 -13.185 -13.198 1.00 98.69 89 GLU A CA 1
ATOM 653 C C . GLU A 1 89 ? 5.370 -11.839 -12.677 1.00 98.69 89 GLU A C 1
ATOM 655 O O . GLU A 1 89 ? 5.879 -11.351 -11.672 1.00 98.69 89 GLU A O 1
ATOM 660 N N . ASP A 1 90 ? 4.302 -11.296 -13.274 1.00 98.75 90 ASP A N 1
ATOM 661 C CA . ASP A 1 90 ? 3.661 -10.061 -12.798 1.00 98.75 90 ASP A CA 1
ATOM 662 C C . ASP A 1 90 ? 3.196 -10.218 -11.332 1.00 98.75 90 AS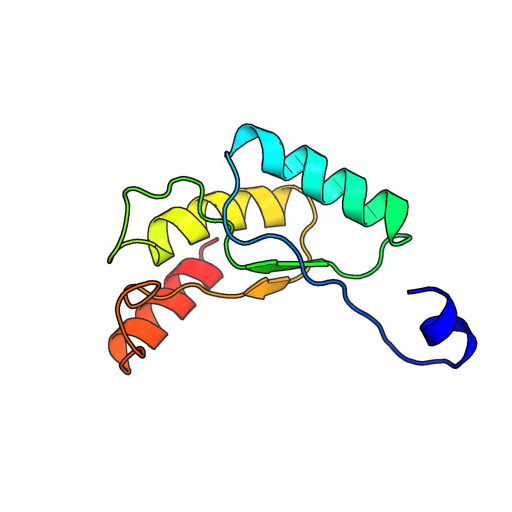P A C 1
ATOM 664 O O . ASP A 1 90 ? 3.378 -9.321 -10.504 1.00 98.75 90 ASP A O 1
ATOM 668 N N . VAL A 1 91 ? 2.638 -11.389 -10.987 1.00 98.81 91 VAL A N 1
ATOM 669 C CA . VAL A 1 91 ? 2.250 -11.731 -9.609 1.00 98.81 91 VAL A CA 1
ATOM 670 C C . VAL A 1 91 ? 3.471 -11.807 -8.690 1.00 98.81 91 VAL A C 1
ATOM 672 O O . VAL A 1 91 ? 3.432 -11.266 -7.583 1.00 98.81 91 VAL A O 1
ATOM 675 N N . ARG A 1 92 ? 4.554 -12.466 -9.123 1.00 98.81 92 ARG A N 1
ATOM 676 C CA . ARG A 1 92 ? 5.782 -12.604 -8.326 1.00 98.81 92 ARG A CA 1
ATOM 677 C C . ARG A 1 92 ? 6.394 -11.241 -8.009 1.00 98.81 92 ARG A C 1
ATOM 679 O O . ARG A 1 92 ? 6.717 -10.992 -6.848 1.00 98.81 92 ARG A O 1
ATOM 686 N N . GLU A 1 93 ? 6.526 -10.381 -9.013 1.00 98.75 93 GLU A N 1
ATOM 687 C CA . GLU A 1 93 ? 7.087 -9.034 -8.874 1.00 98.75 93 GLU A CA 1
ATOM 688 C C . GLU A 1 93 ? 6.249 -8.170 -7.929 1.00 98.75 93 GLU A C 1
ATOM 690 O O . GLU A 1 93 ? 6.795 -7.595 -6.989 1.00 98.75 93 GLU A O 1
ATOM 695 N N . GLY A 1 94 ? 4.919 -8.168 -8.082 1.00 98.69 94 GLY A N 1
ATOM 696 C CA . GLY A 1 94 ? 4.040 -7.448 -7.157 1.00 98.69 94 GLY A CA 1
ATOM 697 C C . GLY A 1 94 ? 4.197 -7.924 -5.706 1.00 98.69 94 GLY A C 1
ATOM 698 O O . GLY A 1 94 ? 4.321 -7.114 -4.792 1.00 98.69 94 GLY A O 1
ATOM 699 N N . ILE A 1 95 ? 4.252 -9.245 -5.476 1.00 98.69 95 ILE A N 1
ATOM 700 C CA . ILE A 1 95 ? 4.413 -9.813 -4.126 1.00 98.69 95 ILE A CA 1
ATOM 701 C C . ILE A 1 95 ? 5.764 -9.421 -3.518 1.00 98.69 95 ILE A C 1
ATOM 703 O O . ILE A 1 95 ? 5.849 -9.145 -2.322 1.00 98.69 95 ILE A O 1
ATOM 707 N N . VAL A 1 96 ? 6.843 -9.449 -4.304 1.00 98.81 96 VAL A N 1
ATOM 708 C CA . VAL A 1 96 ? 8.178 -9.072 -3.821 1.00 98.81 96 VAL A CA 1
ATOM 709 C C . VAL A 1 96 ? 8.221 -7.583 -3.490 1.00 98.81 96 VAL A C 1
ATOM 711 O O . VAL A 1 96 ? 8.668 -7.244 -2.398 1.00 98.81 96 VAL A O 1
ATOM 714 N N . ALA A 1 97 ? 7.705 -6.722 -4.371 1.00 98.81 97 ALA A N 1
ATOM 715 C CA . ALA A 1 97 ? 7.658 -5.279 -4.155 1.00 98.81 97 ALA A CA 1
ATOM 716 C C . ALA A 1 97 ? 6.890 -4.919 -2.872 1.00 98.81 97 ALA A C 1
ATOM 718 O O . ALA A 1 97 ? 7.412 -4.199 -2.026 1.00 98.81 97 ALA A O 1
ATOM 719 N N . THR A 1 98 ? 5.701 -5.493 -2.664 1.00 98.56 98 THR A N 1
ATOM 720 C CA . THR A 1 98 ? 4.883 -5.229 -1.467 1.00 98.56 98 THR A CA 1
ATOM 721 C C . THR A 1 98 ? 5.447 -5.834 -0.186 1.00 98.56 98 THR A C 1
ATOM 723 O O . THR A 1 98 ? 5.164 -5.321 0.884 1.00 98.56 98 THR A O 1
ATOM 726 N N . LYS A 1 99 ? 6.251 -6.902 -0.254 1.00 98.38 99 LYS A N 1
ATOM 727 C CA . LYS A 1 99 ? 6.973 -7.408 0.929 1.00 98.38 99 LYS A CA 1
ATOM 728 C C . LYS A 1 99 ? 8.179 -6.551 1.320 1.00 98.38 99 LYS A C 1
ATOM 730 O O . LYS A 1 99 ? 8.683 -6.715 2.428 1.00 98.38 99 LYS A O 1
ATOM 735 N N . ILE A 1 100 ? 8.707 -5.761 0.386 1.00 98.50 100 ILE A N 1
ATOM 736 C CA . ILE A 1 100 ? 9.819 -4.834 0.631 1.00 98.50 100 ILE A CA 1
ATOM 737 C C . ILE A 1 100 ? 9.297 -3.510 1.197 1.00 98.50 100 ILE A C 1
ATOM 739 O O . ILE A 1 100 ? 9.967 -2.931 2.051 1.00 98.50 100 ILE A O 1
ATOM 743 N N . ALA A 1 101 ? 8.152 -3.046 0.690 1.00 97.50 101 ALA A N 1
ATOM 744 C CA . ALA A 1 101 ? 7.424 -1.887 1.201 1.00 97.50 101 ALA A CA 1
ATOM 745 C C . ALA A 1 101 ? 6.959 -2.099 2.650 1.00 97.50 101 ALA A C 1
ATOM 747 O O . ALA A 1 101 ? 7.058 -1.122 3.425 1.00 97.50 101 ALA A O 1
#

Sequence (101 aa):
TQRAWDVGVQVMIEGPGHMAINEIEVNMQLEKRLCKGAPFYVLGPLVTDIGAAYDHISGAIGGAVAAASGADMLCYVTPAEHLRLPNLEDVREGIVATKIA

pLDDT: mean 98.12, std 1.11, range [91.19, 98.81]

Foldseek 3Di:
DVVCVVVPHADAEEDDAEDALVCLLVRLVVCCVVVVNHAYEYEQRQNDDVQQLNSQVSSLSSLVSNVVSHHPHYDFDFSCPPPDDDDPVRVVSRVVSNVVD